Protein AF-A0A2I0T398-F1 (afdb_monomer)

Secondary structure (DSSP, 8-state):
--HHHHHHHHHHH-HHHHHHHHHHTTSS-SS--HHHHHHHHHH-TTS-HHHHHHHHTSGGGHHHHHHHHTTT----TTTS-THHHHHHHHHHHHHHHTSGGG----PPTTTTHHHHHHHHHHHHHHHHHHHHHH---HHHHHHHHHHHTSHHHHHHHHHHHHHTS--

Nearest PDB structures (foldseek):
  1ku1-assembly2_B  TM=8.454E-01  e=2.625E-02  Saccharomyces cerevisiae

Sequence (167 aa):
MNLLITGTEQFNQKPKKGIQFLQEKNLLATPIDNNEVARWLRENPRLDKKMIGEFVSDRKNIDLLESFVGNDEIVMPEEQTGLVKENYIWNVLLHRGATDEGIFLHVPPGSYDHDLFTMTWGPTIAALSYVFDKSLEETIIQKAISGFRWPVFKKLAICEKLYWNDL

Radius of gyration: 32.03 Å; Cα contacts (8 Å, |Δi|>4): 95; chains: 1; bounding box: 58×27×88 Å

pLDDT: mean 81.46, std 13.82, range [38.91, 94.38]

Foldseek 3Di:
DPQLVVLQVCCQVPVVVSVVSCVVVVVADVVGDLLSVLVCLVVDPSHDPVSVCVVCPPPVNVVSVCSNVVVVDPQDQCNDDDPSVVVVVVVVVVVCLPDPNVDDDDDPPPPCVVVVCVVPVVVVVVVLVCQCVPDPDPVSVVVSVVVCVDVSNVVVVVVVVVVVVVD

Organism: NCBI:txid1758121

InterPro domains:
  IPR000904 Sec7 domain [PF01369] (3-70)
  IPR000904 Sec7 domain [PS50190] (3-69)
  IPR035999 Sec7 domain superfamily [SSF48425] (3-70)

Mean predicted aligned error: 16.49 Å

Solvent-accessible surface area (backbone atoms only — not comparable to full-atom values): 9756 Å² total; per-residue (Å²): 131,63,66,67,58,57,26,39,56,36,25,60,76,38,52,73,58,10,54,49,50,27,34,77,68,68,75,41,59,84,75,81,46,41,59,60,52,30,47,52,66,68,72,41,86,84,53,45,68,67,52,51,51,59,54,41,68,35,85,91,27,50,70,33,34,50,46,52,42,70,78,72,57,84,71,50,55,86,75,46,72,65,70,59,24,52,54,45,53,51,51,53,49,53,56,48,46,72,39,83,86,40,66,73,83,90,67,68,91,69,79,53,51,64,60,56,42,68,71,44,51,61,63,50,49,53,51,43,50,50,50,44,76,69,51,86,49,66,72,58,37,52,50,35,55,52,58,62,65,35,72,74,46,61,50,48,65,52,48,58,62,58,66,64,72,80,114

Structure (mmCIF, N/CA/C/O backbone):
data_AF-A0A2I0T398-F1
#
_entry.id   AF-A0A2I0T398-F1
#
loop_
_atom_site.group_PDB
_atom_site.id
_atom_site.type_symbol
_atom_site.label_atom_id
_atom_site.label_alt_id
_atom_site.label_comp_i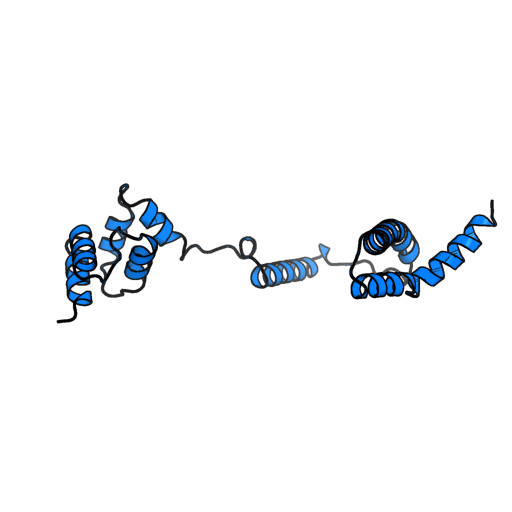d
_atom_site.label_asym_id
_atom_site.label_entity_id
_atom_site.label_seq_id
_atom_site.pdbx_PDB_ins_code
_atom_site.Cartn_x
_atom_site.Cartn_y
_atom_site.Cartn_z
_atom_site.occupancy
_atom_site.B_iso_or_equiv
_atom_site.auth_seq_id
_atom_site.auth_comp_id
_atom_site.auth_asym_id
_atom_site.auth_atom_id
_atom_site.pdbx_PDB_model_num
ATOM 1 N N . MET A 1 1 ? -5.279 -12.389 37.838 1.00 54.31 1 MET A N 1
ATOM 2 C CA . MET A 1 1 ? -6.313 -11.786 36.968 1.00 54.31 1 MET A CA 1
ATOM 3 C C . MET A 1 1 ? -5.586 -11.125 35.809 1.00 54.31 1 MET A C 1
ATOM 5 O O . MET A 1 1 ? -4.650 -10.382 36.068 1.00 54.31 1 MET A O 1
ATOM 9 N N . ASN A 1 2 ? -5.895 -11.477 34.562 1.00 81.19 2 ASN A N 1
ATOM 10 C CA . ASN A 1 2 ? -5.162 -10.939 33.416 1.00 81.19 2 ASN A CA 1
ATOM 11 C C . ASN A 1 2 ? -5.657 -9.508 33.142 1.00 81.19 2 ASN A C 1
ATOM 13 O O . ASN A 1 2 ? -6.816 -9.324 32.772 1.00 81.19 2 ASN A O 1
ATOM 17 N N . LEU A 1 3 ? -4.800 -8.509 33.377 1.00 85.94 3 LEU A N 1
ATOM 18 C CA . LEU A 1 3 ? -5.146 -7.082 33.312 1.00 85.94 3 LEU A CA 1
ATOM 19 C C . LEU A 1 3 ? -5.718 -6.677 31.944 1.00 85.94 3 LEU A C 1
ATOM 21 O O . LEU A 1 3 ? -6.621 -5.847 31.884 1.00 85.94 3 LEU A O 1
ATOM 25 N N . LEU A 1 4 ? -5.263 -7.323 30.865 1.00 84.12 4 LEU A N 1
ATOM 26 C CA . LEU A 1 4 ? -5.784 -7.112 29.513 1.00 84.12 4 LEU A CA 1
ATOM 27 C C . LEU A 1 4 ? -7.243 -7.555 29.368 1.00 84.12 4 LEU A C 1
ATOM 29 O O . LEU A 1 4 ? -8.017 -6.888 28.688 1.00 84.12 4 LEU A O 1
ATOM 33 N N . ILE A 1 5 ? -7.646 -8.644 30.031 1.00 87.94 5 ILE A N 1
ATOM 34 C CA . ILE A 1 5 ? -9.037 -9.121 30.000 1.00 87.94 5 ILE A CA 1
ATOM 35 C C . ILE A 1 5 ? -9.938 -8.096 30.687 1.00 87.94 5 ILE A C 1
ATOM 37 O O . ILE A 1 5 ? -10.935 -7.675 30.113 1.00 87.94 5 ILE A O 1
ATOM 41 N N . THR A 1 6 ? -9.539 -7.625 31.868 1.00 90.06 6 THR A N 1
ATOM 42 C CA . THR A 1 6 ? -10.294 -6.614 32.615 1.00 90.06 6 THR A CA 1
ATOM 43 C C . THR A 1 6 ? -10.376 -5.282 31.862 1.00 90.06 6 THR A C 1
ATOM 45 O O . THR A 1 6 ? -11.432 -4.655 31.850 1.00 90.06 6 THR A O 1
ATOM 48 N N . GLY A 1 7 ? -9.302 -4.856 31.188 1.00 89.25 7 GLY A N 1
ATOM 49 C CA . GLY A 1 7 ? -9.330 -3.669 30.324 1.00 89.25 7 GLY A CA 1
ATOM 50 C C . GLY A 1 7 ? -10.252 -3.836 29.111 1.00 89.25 7 GLY A C 1
ATOM 51 O O . GLY A 1 7 ? -10.999 -2.921 28.774 1.00 89.25 7 GLY A O 1
ATOM 52 N N . THR A 1 8 ? -10.272 -5.029 28.512 1.00 92.06 8 THR A N 1
ATOM 53 C CA . THR A 1 8 ? -11.173 -5.383 27.400 1.00 92.06 8 THR A CA 1
ATOM 54 C C . THR A 1 8 ? -12.639 -5.354 27.832 1.00 92.06 8 THR A C 1
ATOM 56 O O . THR A 1 8 ? -13.475 -4.754 27.163 1.00 92.06 8 THR A O 1
ATOM 59 N N . GLU A 1 9 ? -12.961 -5.945 28.983 1.00 93.00 9 GLU A N 1
ATOM 60 C CA . GLU A 1 9 ? -14.312 -5.916 29.556 1.00 93.00 9 GLU A CA 1
ATOM 61 C C . GLU A 1 9 ? -14.772 -4.481 29.844 1.00 93.00 9 GLU A C 1
ATOM 63 O O . GLU A 1 9 ? -15.911 -4.118 29.543 1.00 93.00 9 GLU A O 1
ATOM 68 N N . GLN A 1 10 ? -13.878 -3.638 30.373 1.00 92.75 10 GLN A N 1
ATOM 69 C CA . GLN A 1 10 ? -14.168 -2.222 30.591 1.00 92.75 10 GLN A CA 1
ATOM 70 C C . GLN A 1 10 ? -14.378 -1.462 29.282 1.00 92.75 10 GLN A C 1
ATOM 72 O O . GLN A 1 10 ? -15.267 -0.613 29.227 1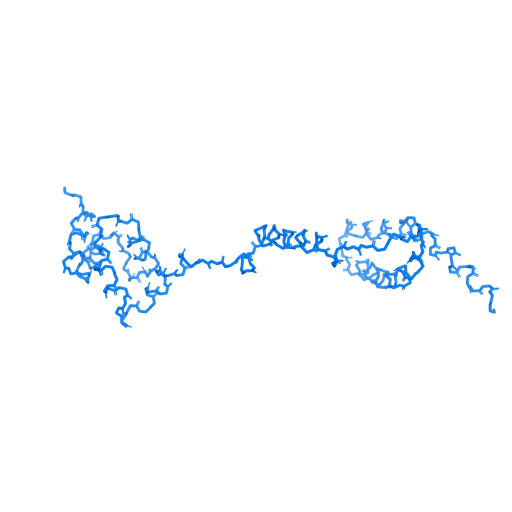.00 92.75 10 GLN A O 1
ATOM 77 N N . PHE A 1 11 ? -13.619 -1.774 28.230 1.00 94.38 11 PHE A N 1
ATOM 78 C CA . PHE A 1 11 ? -13.819 -1.180 26.910 1.00 94.38 11 PHE A CA 1
ATOM 79 C C . PHE A 1 11 ? -15.192 -1.544 26.332 1.00 94.38 11 PHE A C 1
ATOM 81 O O . PHE A 1 11 ? -15.924 -0.650 25.912 1.00 94.38 11 PHE A O 1
ATOM 88 N N . ASN A 1 12 ? -15.577 -2.823 26.395 1.00 93.44 12 ASN A N 1
ATOM 89 C CA . ASN A 1 12 ? -16.869 -3.306 25.893 1.00 93.44 12 ASN A CA 1
ATOM 90 C C . ASN A 1 12 ? -18.065 -2.648 26.602 1.00 93.44 12 ASN A C 1
ATOM 92 O O . ASN A 1 12 ? -19.132 -2.513 26.015 1.00 93.44 12 ASN A O 1
ATOM 96 N N . GLN A 1 13 ? -17.903 -2.208 27.853 1.00 93.06 13 GLN A N 1
ATOM 97 C CA . GLN A 1 13 ? -18.936 -1.442 28.557 1.00 93.06 13 GLN A CA 1
ATOM 98 C C . GLN A 1 13 ? -18.847 0.062 28.268 1.00 93.06 13 GLN A C 1
ATOM 100 O O . GLN A 1 13 ? -19.858 0.720 28.024 1.00 93.06 13 GLN A O 1
ATOM 105 N N . LYS A 1 14 ? -17.642 0.635 28.376 1.00 93.19 14 LYS A N 1
ATOM 106 C CA . LYS A 1 14 ? -17.357 2.066 28.217 1.00 93.19 14 LYS A CA 1
ATOM 107 C C . LYS A 1 14 ? -15.961 2.250 27.601 1.00 93.19 14 LYS A C 1
ATOM 109 O O . LYS A 1 14 ? -14.986 2.314 28.355 1.00 93.19 14 LYS A O 1
ATOM 114 N N . PRO A 1 15 ? -15.854 2.469 26.276 1.00 91.62 15 PRO A N 1
ATOM 115 C CA . PRO A 1 15 ? -14.578 2.527 25.558 1.00 91.62 15 PRO A CA 1
ATOM 116 C C . PRO A 1 15 ? -13.550 3.467 26.191 1.00 91.62 15 PRO A C 1
ATOM 118 O O . PRO A 1 15 ? -12.426 3.069 26.480 1.00 91.62 15 PRO A O 1
ATOM 121 N N . LYS A 1 16 ? -13.972 4.690 26.539 1.00 90.56 16 LYS A N 1
ATOM 122 C CA . LYS A 1 16 ? -13.108 5.702 27.174 1.00 90.56 16 LYS A CA 1
ATOM 123 C C . LYS A 1 16 ? -12.517 5.237 28.507 1.00 90.56 16 LYS A C 1
ATOM 125 O O . LYS A 1 16 ? -11.356 5.512 28.781 1.00 90.56 16 LYS A O 1
ATOM 130 N N . LYS A 1 17 ? -13.301 4.519 29.321 1.00 91.75 17 LYS A N 1
ATOM 131 C CA . LYS A 1 17 ? -12.823 3.973 30.600 1.00 91.75 17 LYS A CA 1
ATOM 132 C C . LYS A 1 17 ? -11.880 2.795 30.388 1.00 91.75 17 LYS A C 1
ATOM 134 O O . LYS A 1 17 ? -10.887 2.701 31.094 1.00 91.75 17 LYS A O 1
ATOM 139 N N . GLY A 1 18 ? -12.170 1.938 29.407 1.00 91.56 18 GLY A N 1
ATOM 140 C CA . GLY A 1 18 ? -11.287 0.834 29.032 1.00 91.56 18 GLY A CA 1
ATOM 141 C C . GLY A 1 18 ? -9.902 1.318 28.608 1.00 91.56 18 GLY A C 1
ATOM 142 O O . GLY A 1 18 ? -8.907 0.848 29.149 1.00 91.56 18 GLY A O 1
ATOM 143 N N . ILE A 1 19 ? -9.835 2.313 27.715 1.00 91.25 19 ILE A N 1
ATOM 144 C CA . ILE A 1 19 ? -8.560 2.908 27.280 1.00 91.25 19 ILE A CA 1
ATOM 145 C C . ILE A 1 19 ? -7.825 3.563 28.453 1.00 91.25 19 ILE A C 1
ATOM 147 O O . ILE A 1 19 ? -6.644 3.293 28.650 1.00 91.25 19 ILE A O 1
ATOM 151 N N . GLN A 1 20 ? -8.523 4.349 29.279 1.00 91.00 20 GLN A N 1
ATOM 152 C CA . GLN A 1 20 ? -7.922 4.972 30.461 1.00 91.00 20 GLN A CA 1
ATOM 153 C C . GLN A 1 20 ? -7.349 3.929 31.433 1.00 91.00 20 GLN A C 1
ATOM 155 O O . GLN A 1 20 ? -6.228 4.077 31.907 1.00 91.00 20 GLN A O 1
ATOM 160 N N . PHE A 1 21 ? -8.081 2.842 31.691 1.00 92.44 21 PHE A N 1
ATOM 161 C CA . PHE A 1 21 ? -7.606 1.752 32.541 1.00 92.44 21 PHE A CA 1
ATOM 162 C C . PHE A 1 21 ? -6.348 1.088 31.970 1.00 92.44 21 PHE A C 1
ATOM 164 O O . PHE A 1 21 ? -5.418 0.777 32.712 1.00 92.44 21 PHE A O 1
ATOM 171 N N . LEU A 1 22 ? -6.299 0.869 30.655 1.00 90.19 22 LEU A N 1
ATOM 172 C CA . LEU A 1 22 ? -5.128 0.292 29.995 1.00 90.19 22 LEU A CA 1
ATOM 173 C C . LEU A 1 22 ? -3.914 1.232 30.075 1.00 90.19 22 LEU A C 1
ATOM 175 O O . LEU A 1 22 ? -2.814 0.764 30.362 1.00 90.19 22 LEU A O 1
ATOM 179 N N . GLN A 1 23 ? -4.118 2.541 29.925 1.00 90.31 23 GLN A N 1
ATOM 180 C CA . GLN A 1 23 ? -3.080 3.556 30.130 1.00 90.31 23 GLN A CA 1
ATOM 181 C C . GLN A 1 23 ? -2.567 3.578 31.579 1.00 90.31 23 GLN A C 1
ATOM 183 O O . GLN A 1 23 ? -1.364 3.526 31.809 1.00 90.31 23 GLN A O 1
ATOM 188 N N . GLU A 1 24 ? -3.460 3.554 32.574 1.00 90.62 24 GLU A N 1
ATOM 189 C CA . GLU A 1 24 ? -3.095 3.505 34.002 1.00 90.62 24 GLU A CA 1
ATOM 190 C C . GLU A 1 24 ? -2.296 2.248 34.375 1.00 90.62 24 GLU A C 1
ATOM 192 O O . GLU A 1 24 ? -1.505 2.252 35.321 1.00 90.62 24 GLU A O 1
ATOM 197 N N . LYS A 1 25 ? -2.507 1.147 33.647 1.00 90.00 25 LYS A N 1
ATOM 198 C CA . LYS A 1 25 ? -1.757 -0.103 33.814 1.00 90.00 25 LYS A CA 1
ATOM 199 C C . LYS A 1 25 ? -0.489 -0.173 32.961 1.00 90.00 25 LYS A C 1
ATOM 201 O O . LYS A 1 25 ? 0.156 -1.218 32.979 1.00 90.00 25 LYS A O 1
ATOM 206 N N . ASN A 1 26 ? -0.112 0.915 32.280 1.00 85.69 26 ASN A N 1
ATOM 207 C CA . ASN A 1 26 ? 1.016 0.991 31.344 1.00 85.69 26 ASN A CA 1
ATOM 208 C C . ASN A 1 26 ? 0.940 -0.066 30.224 1.00 85.69 26 ASN A C 1
ATOM 210 O O . ASN A 1 26 ? 1.960 -0.590 29.786 1.00 85.69 26 ASN A O 1
ATOM 214 N N . LEU A 1 27 ? -0.279 -0.421 29.802 1.00 86.94 27 LEU A N 1
ATOM 215 C CA . LEU A 1 27 ? -0.540 -1.329 28.679 1.00 86.94 27 LEU A CA 1
ATOM 216 C C . LEU A 1 27 ? -0.754 -0.580 27.356 1.00 86.94 27 LEU A C 1
ATOM 218 O O . LEU A 1 27 ? -0.735 -1.212 26.307 1.00 86.94 27 LEU A O 1
ATOM 222 N N . LEU A 1 28 ? -0.994 0.731 27.422 1.00 88.81 28 LEU A N 1
ATOM 223 C CA . LEU A 1 28 ? -1.047 1.662 26.295 1.00 88.81 28 LEU A CA 1
ATOM 224 C C . LEU A 1 28 ? -0.255 2.919 26.666 1.00 88.81 28 LEU A C 1
ATOM 226 O O . LEU A 1 28 ? -0.215 3.289 27.845 1.00 88.81 28 LEU A O 1
ATOM 230 N N . ALA A 1 29 ? 0.335 3.591 25.680 1.00 84.19 29 ALA A N 1
ATOM 231 C CA . ALA A 1 29 ? 1.139 4.788 25.886 1.00 84.19 29 ALA A CA 1
ATOM 232 C C . ALA A 1 29 ? 0.358 5.952 26.526 1.00 84.19 29 ALA A C 1
ATOM 234 O O . ALA A 1 29 ? -0.836 6.173 26.280 1.00 84.19 29 ALA A O 1
ATOM 235 N N . THR A 1 30 ? 1.073 6.735 27.339 1.00 81.88 30 THR A N 1
ATOM 236 C CA . THR A 1 30 ? 0.635 8.027 27.887 1.00 81.88 30 THR A CA 1
ATOM 237 C C . THR A 1 30 ? 1.675 9.099 27.538 1.00 81.88 30 THR A C 1
ATOM 239 O O . THR A 1 30 ? 2.777 9.044 28.092 1.00 81.88 30 THR A O 1
ATOM 242 N N . PRO A 1 31 ? 1.369 10.087 26.673 1.00 80.94 31 PRO A N 1
ATOM 243 C CA . PRO A 1 31 ? 0.081 10.367 26.024 1.00 80.94 31 PRO A CA 1
ATOM 244 C C . PRO A 1 31 ? -0.332 9.304 24.990 1.00 80.94 31 PRO A C 1
ATOM 246 O O . PRO A 1 31 ? 0.482 8.491 24.573 1.00 80.94 31 PRO A O 1
ATOM 249 N N . ILE A 1 32 ? -1.619 9.300 24.629 1.00 82.81 32 ILE A N 1
ATOM 250 C CA . ILE A 1 32 ? -2.231 8.288 23.756 1.00 82.81 32 ILE A CA 1
ATOM 251 C C . ILE A 1 32 ? -1.557 8.248 22.374 1.00 82.81 32 ILE A C 1
ATOM 253 O O . ILE A 1 32 ? -1.446 9.278 21.713 1.00 82.81 32 ILE A O 1
ATOM 257 N N . ASP A 1 33 ? -1.133 7.059 21.940 1.00 88.31 33 ASP A N 1
ATOM 258 C CA . ASP A 1 33 ? -0.682 6.804 20.568 1.00 88.31 33 ASP A CA 1
ATOM 259 C C . ASP A 1 33 ? -1.806 6.115 19.781 1.00 88.31 33 ASP A C 1
ATOM 261 O O . ASP A 1 33 ? -2.193 4.977 20.064 1.00 88.31 33 ASP A O 1
ATOM 265 N N . ASN A 1 34 ? -2.333 6.809 18.772 1.00 89.75 34 ASN A N 1
ATOM 266 C CA . ASN A 1 34 ? -3.422 6.315 17.932 1.00 89.75 34 ASN A CA 1
ATOM 267 C C . ASN A 1 34 ? -3.048 5.041 17.163 1.00 89.75 34 ASN A C 1
ATOM 269 O O . ASN A 1 34 ? -3.911 4.190 16.952 1.00 89.75 34 ASN A O 1
ATOM 273 N N . ASN A 1 35 ? -1.778 4.861 16.792 1.00 87.88 35 ASN A N 1
ATOM 274 C CA . ASN A 1 35 ? -1.335 3.663 16.077 1.00 87.88 35 A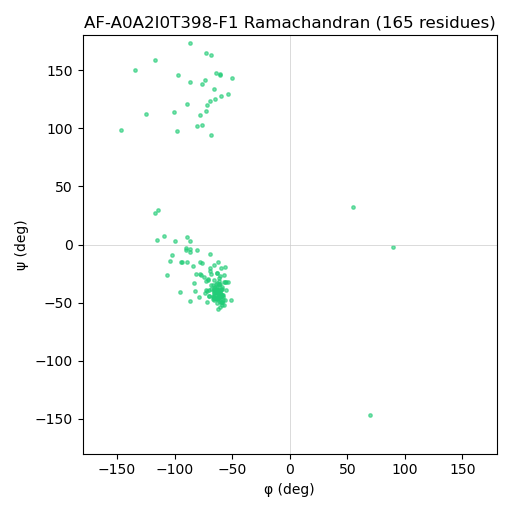SN A CA 1
ATOM 275 C C . ASN A 1 35 ? -1.326 2.435 16.991 1.00 87.88 35 ASN A C 1
ATOM 277 O O . ASN A 1 35 ? -1.719 1.343 16.579 1.00 87.88 35 ASN A O 1
ATOM 281 N N . GLU A 1 36 ? -0.903 2.611 18.242 1.00 89.12 36 GLU A N 1
ATOM 282 C CA . GLU A 1 36 ? -0.918 1.552 19.249 1.00 89.12 36 GLU A CA 1
ATOM 283 C C . GLU A 1 36 ? -2.352 1.153 19.613 1.00 89.12 36 GLU A C 1
ATOM 285 O O . GLU A 1 36 ? -2.681 -0.035 19.631 1.00 89.12 36 GLU A O 1
ATOM 290 N N . VAL A 1 37 ? -3.232 2.138 19.819 1.00 90.44 37 VAL A N 1
ATOM 291 C CA . VAL A 1 37 ? -4.654 1.891 20.090 1.00 90.44 37 VAL A CA 1
ATOM 292 C C . VAL A 1 37 ? -5.316 1.197 18.902 1.00 90.44 37 VAL A C 1
ATOM 294 O O . VAL A 1 37 ? -6.004 0.198 19.098 1.00 90.44 37 VAL A O 1
ATOM 297 N N . ALA A 1 38 ? -5.082 1.666 17.673 1.00 90.62 38 ALA A N 1
ATOM 298 C CA . ALA A 1 38 ? -5.608 1.030 16.468 1.00 90.62 38 ALA A CA 1
ATOM 299 C C . ALA A 1 38 ? -5.146 -0.430 16.345 1.00 90.62 38 ALA A C 1
ATOM 301 O O . ALA A 1 38 ? -5.959 -1.309 16.064 1.00 90.62 38 ALA A O 1
ATOM 302 N N . ARG A 1 39 ? -3.865 -0.711 16.619 1.00 88.12 39 ARG A N 1
ATOM 303 C CA . ARG A 1 39 ? -3.324 -2.077 16.637 1.00 88.12 39 ARG A CA 1
ATOM 304 C C . ARG A 1 39 ? -4.017 -2.944 17.688 1.00 88.12 39 ARG A C 1
ATOM 306 O O . ARG A 1 39 ? -4.499 -4.023 17.358 1.00 88.12 39 ARG A O 1
ATOM 313 N N . TRP A 1 40 ? -4.140 -2.454 18.921 1.00 90.31 40 TRP A N 1
ATOM 314 C CA . TRP A 1 40 ? -4.811 -3.182 19.999 1.00 90.31 40 TRP A CA 1
ATOM 315 C C . TRP A 1 40 ? -6.286 -3.481 19.685 1.00 90.31 40 TRP A C 1
ATOM 317 O O . TRP A 1 40 ? -6.753 -4.593 19.939 1.00 90.31 40 TRP A O 1
ATOM 327 N N . LEU A 1 41 ? -7.008 -2.521 19.093 1.00 91.19 41 LEU A N 1
ATOM 328 C CA . LEU A 1 41 ? -8.401 -2.701 18.670 1.00 91.19 41 LEU A CA 1
ATOM 329 C C . LEU A 1 41 ? -8.551 -3.811 17.615 1.00 91.19 41 LEU A C 1
ATOM 331 O O . LEU A 1 41 ? -9.556 -4.519 17.629 1.00 91.19 41 LEU A O 1
ATOM 335 N N . ARG A 1 42 ? -7.563 -3.981 16.724 1.00 86.38 42 ARG A N 1
ATOM 336 C CA . ARG A 1 42 ? -7.559 -5.042 15.701 1.00 86.38 42 ARG A CA 1
ATOM 337 C C . ARG A 1 42 ? -7.154 -6.406 16.255 1.00 86.38 42 ARG A C 1
ATOM 339 O O . ARG A 1 42 ? -7.780 -7.412 15.935 1.00 86.38 42 ARG A O 1
ATOM 346 N N . GLU A 1 43 ? -6.099 -6.451 17.065 1.00 87.75 43 GLU A N 1
ATOM 347 C CA . GLU A 1 43 ? -5.477 -7.706 17.508 1.00 87.75 43 GLU A CA 1
ATOM 348 C C . GLU A 1 43 ? -6.253 -8.415 18.624 1.00 87.75 43 GLU A C 1
ATOM 350 O O . GLU A 1 43 ? -6.007 -9.590 18.895 1.00 87.75 43 GLU A O 1
ATOM 355 N N . ASN A 1 44 ? -7.191 -7.732 19.285 1.00 88.62 44 ASN A N 1
ATOM 356 C CA . ASN A 1 44 ? -7.915 -8.276 20.427 1.00 88.62 44 ASN A CA 1
ATOM 357 C C . ASN A 1 44 ? -9.300 -8.842 20.029 1.00 88.62 44 ASN A C 1
ATOM 359 O O . ASN A 1 44 ? -10.287 -8.102 19.999 1.00 88.62 44 ASN A O 1
ATOM 363 N N . PRO A 1 45 ? -9.437 -10.169 19.813 1.00 88.38 45 PRO A N 1
ATOM 364 C CA . PRO A 1 45 ? -10.678 -10.785 19.329 1.00 88.38 45 PRO A CA 1
ATOM 365 C C . PRO A 1 45 ? -11.828 -10.765 20.346 1.00 88.38 45 PRO A C 1
ATOM 367 O O . PRO A 1 45 ? -12.943 -11.163 20.018 1.00 88.38 45 PRO A O 1
ATOM 370 N N . ARG A 1 46 ? -11.569 -10.358 21.596 1.00 89.75 46 ARG A N 1
ATOM 371 C CA . ARG A 1 46 ? -12.571 -10.291 22.673 1.00 89.75 46 ARG A CA 1
ATOM 372 C C . ARG A 1 46 ? -13.287 -8.942 22.747 1.00 89.75 46 ARG A C 1
ATOM 374 O O . ARG A 1 46 ? -14.193 -8.781 23.568 1.00 89.75 46 ARG A O 1
ATOM 381 N N . LEU A 1 47 ? -12.875 -7.975 21.932 1.00 92.12 47 LEU A N 1
ATOM 382 C CA . LEU A 1 47 ? -13.551 -6.692 21.837 1.00 92.12 47 LEU A CA 1
ATOM 383 C C . LEU A 1 47 ? -14.871 -6.823 21.076 1.00 92.12 47 LEU A C 1
ATOM 385 O O . LEU A 1 47 ? -14.978 -7.539 20.080 1.00 92.12 47 LEU A O 1
ATOM 389 N N . ASP A 1 48 ? -15.880 -6.098 21.544 1.00 92.75 48 ASP A N 1
ATOM 390 C CA .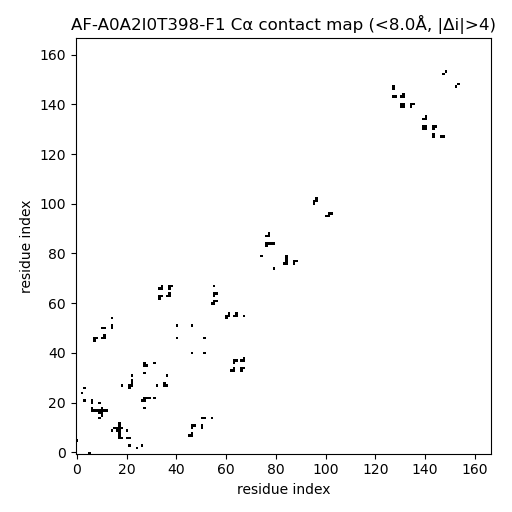 ASP A 1 48 ? -17.156 -5.991 20.853 1.00 92.75 48 ASP A CA 1
ATOM 391 C C . ASP A 1 48 ? -16.994 -5.103 19.610 1.00 92.75 48 ASP A C 1
ATOM 393 O O . ASP A 1 48 ? -16.743 -3.900 19.710 1.00 92.75 48 ASP A O 1
ATOM 397 N N . LYS A 1 49 ? -17.173 -5.695 18.423 1.00 90.56 49 LYS A N 1
ATOM 398 C CA . LYS A 1 49 ? -17.050 -5.009 17.126 1.00 90.56 49 LYS A CA 1
ATOM 399 C C . LYS A 1 49 ? -17.962 -3.788 17.006 1.00 90.56 49 LYS A C 1
ATOM 401 O O . LYS A 1 49 ? -17.583 -2.813 16.360 1.00 90.56 49 LYS A O 1
ATOM 406 N N . LYS A 1 50 ? -19.140 -3.819 17.636 1.00 92.12 50 LYS A N 1
ATOM 407 C CA . LYS A 1 50 ? -20.055 -2.676 17.663 1.00 92.12 50 LYS A CA 1
ATOM 408 C C . LYS A 1 50 ? -19.443 -1.520 18.452 1.00 92.12 50 LYS A C 1
ATOM 410 O O . LYS A 1 50 ? -19.453 -0.388 17.980 1.00 92.12 50 LYS A O 1
ATOM 415 N N . MET A 1 51 ? -18.856 -1.817 19.610 1.00 92.00 51 MET A N 1
ATOM 416 C CA . MET A 1 51 ? -18.223 -0.813 20.471 1.00 92.00 51 MET A CA 1
ATOM 417 C C . MET A 1 51 ? -16.961 -0.222 19.842 1.00 92.00 51 MET A C 1
ATOM 419 O O . MET A 1 51 ? -16.714 0.973 19.994 1.00 92.00 51 MET A O 1
ATOM 423 N N . ILE A 1 52 ? -16.192 -1.028 19.098 1.00 91.88 52 ILE A N 1
ATOM 424 C CA . ILE A 1 52 ? -15.079 -0.526 18.279 1.00 91.88 52 ILE A CA 1
ATOM 425 C C . ILE A 1 52 ? -15.610 0.488 17.262 1.00 91.88 52 ILE A C 1
ATOM 427 O O . ILE A 1 52 ? -15.124 1.614 17.220 1.00 91.88 52 ILE A O 1
ATOM 431 N N . GLY A 1 53 ? -16.636 0.116 16.488 1.00 90.69 53 GLY A N 1
ATOM 432 C CA . GLY A 1 53 ? -17.222 0.991 15.473 1.00 90.69 53 GLY A CA 1
ATOM 433 C C . GLY A 1 53 ? -17.736 2.310 16.051 1.00 90.69 53 GLY A C 1
ATOM 434 O O . GLY A 1 53 ? -17.399 3.373 15.534 1.00 90.69 53 GLY A O 1
ATOM 435 N N . GLU A 1 54 ? -18.489 2.263 17.154 1.00 92.12 54 GLU A N 1
ATOM 436 C CA . GLU A 1 54 ? -18.996 3.462 17.838 1.00 92.12 54 GLU A CA 1
ATOM 437 C C . GLU A 1 54 ? -17.870 4.357 18.375 1.00 92.12 54 GLU A C 1
ATOM 439 O O . GLU A 1 54 ? -17.965 5.581 18.297 1.00 92.12 54 GLU A O 1
ATOM 444 N N . PHE A 1 55 ? -16.795 3.767 18.908 1.00 92.88 55 PHE A N 1
ATOM 445 C CA . PHE A 1 55 ? -15.665 4.520 19.443 1.00 92.88 55 PHE A CA 1
ATOM 446 C C . PHE A 1 55 ? -14.830 5.173 18.340 1.00 92.88 55 PHE A C 1
ATOM 448 O O . PHE A 1 55 ? -14.537 6.363 18.423 1.00 92.88 55 PHE A O 1
ATOM 455 N N . VAL A 1 56 ? -14.451 4.414 17.312 1.00 91.31 56 VAL A N 1
ATOM 456 C CA . VAL A 1 56 ? -13.583 4.897 16.230 1.00 91.31 56 VAL A CA 1
ATOM 457 C C . VAL A 1 56 ? -14.324 5.902 15.334 1.00 91.31 56 VAL A C 1
ATOM 459 O O . VAL A 1 56 ? -13.712 6.838 14.837 1.00 91.31 56 VAL A O 1
ATOM 462 N N . SER A 1 57 ? -15.650 5.790 15.196 1.00 89.81 57 SER A N 1
ATOM 463 C CA . SER A 1 57 ? -16.455 6.720 14.381 1.00 89.81 57 SER A CA 1
ATOM 464 C C . SER A 1 57 ? -16.792 8.052 15.075 1.00 89.81 57 SER A C 1
ATOM 466 O O . SER A 1 57 ? -17.411 8.923 14.459 1.00 89.81 57 SER A O 1
ATOM 468 N N . ASP A 1 58 ? -16.443 8.239 16.356 1.00 92.25 58 ASP A N 1
ATOM 469 C CA . ASP A 1 58 ? -16.648 9.520 17.051 1.00 92.25 58 ASP A CA 1
ATOM 470 C C . ASP A 1 58 ? -15.755 10.600 16.413 1.00 92.25 58 ASP A C 1
ATOM 472 O O . ASP A 1 58 ? -14.557 10.404 16.225 1.00 92.25 58 ASP A O 1
ATOM 476 N N . ARG A 1 59 ? -16.311 11.790 16.143 1.00 89.00 59 ARG A N 1
ATOM 477 C CA . ARG A 1 59 ? -15.576 12.943 15.583 1.00 89.00 59 ARG A CA 1
ATOM 478 C C . ARG A 1 59 ? -14.363 13.365 16.415 1.00 89.00 59 ARG A C 1
ATOM 480 O O . ARG A 1 59 ? -13.497 14.068 15.914 1.00 89.00 59 ARG A O 1
ATOM 487 N N . LYS A 1 60 ? -14.305 12.976 17.687 1.00 88.75 60 LYS A N 1
ATOM 488 C CA . LYS A 1 60 ? -13.148 13.228 18.561 1.00 88.75 60 LYS A CA 1
ATOM 489 C C . LYS A 1 60 ? -11.960 12.305 18.281 1.00 88.75 60 LYS A C 1
ATOM 491 O O . LYS A 1 60 ? -10.866 12.600 18.739 1.00 88.75 60 LYS A O 1
ATOM 496 N N . ASN A 1 61 ? -12.193 11.217 17.555 1.00 89.75 61 ASN A N 1
ATOM 497 C CA . ASN A 1 61 ? -11.251 10.138 17.300 1.00 89.75 61 ASN A CA 1
ATOM 498 C C . ASN A 1 61 ? -10.917 10.027 15.800 1.00 89.75 61 ASN A C 1
ATOM 500 O O . ASN A 1 61 ? -10.582 8.944 15.337 1.00 89.75 61 ASN A O 1
ATOM 504 N N . ILE A 1 62 ? -11.010 11.123 15.034 1.00 88.50 62 ILE A N 1
ATOM 505 C CA . ILE A 1 62 ? -10.734 11.124 13.583 1.00 88.50 62 ILE A CA 1
ATOM 506 C C . ILE A 1 62 ? -9.314 10.629 13.292 1.00 88.50 62 ILE A C 1
ATOM 508 O O . ILE A 1 62 ? -9.138 9.754 12.452 1.00 88.50 62 ILE A O 1
ATOM 512 N N . ASP A 1 63 ? -8.328 11.103 14.049 1.00 89.44 63 ASP A N 1
ATOM 513 C CA . ASP A 1 63 ? -6.936 10.670 13.888 1.00 89.44 63 ASP A CA 1
ATOM 514 C C . ASP A 1 63 ? -6.767 9.169 14.204 1.00 89.44 63 ASP A C 1
ATOM 516 O O . ASP A 1 63 ? -5.981 8.465 13.575 1.00 89.44 63 ASP A O 1
ATOM 520 N N . LEU A 1 64 ? -7.543 8.641 15.161 1.00 90.06 64 LEU A N 1
ATOM 521 C CA . LEU A 1 64 ? -7.577 7.207 15.458 1.00 90.06 64 LEU A CA 1
ATOM 522 C C . LEU A 1 64 ? -8.258 6.416 14.338 1.00 90.06 64 LEU A C 1
ATOM 524 O O . LEU A 1 64 ? -7.809 5.317 14.028 1.00 90.06 64 LEU A O 1
ATOM 528 N N . LEU A 1 65 ? -9.328 6.947 13.743 1.00 89.69 65 LEU A N 1
ATOM 529 C CA . LEU A 1 65 ? -9.991 6.347 12.586 1.00 89.69 65 LEU A CA 1
ATOM 530 C C . LEU A 1 65 ? -9.032 6.242 11.405 1.00 89.69 65 LEU A C 1
ATOM 532 O O . LEU A 1 65 ? -8.965 5.182 10.791 1.00 89.69 65 LEU A O 1
ATOM 536 N N . GLU A 1 66 ? -8.262 7.290 11.126 1.00 86.31 66 GLU A N 1
ATOM 537 C CA . GLU A 1 66 ? -7.246 7.277 10.074 1.00 86.31 66 GLU A CA 1
ATOM 538 C C . GLU A 1 66 ? -6.203 6.177 10.331 1.00 86.31 66 GLU A C 1
ATOM 540 O O . GLU A 1 66 ? -6.000 5.310 9.480 1.00 86.31 66 GLU A O 1
ATOM 545 N N . SER A 1 67 ? -5.646 6.096 11.546 1.00 86.25 67 SER A N 1
ATOM 546 C CA . SER A 1 67 ? -4.751 4.995 11.946 1.00 86.25 67 SER A CA 1
ATOM 547 C C . SER A 1 67 ? -5.422 3.607 11.886 1.00 86.25 67 SER A C 1
ATOM 549 O O . SER A 1 67 ? -4.769 2.598 11.581 1.00 86.25 67 SER A O 1
ATOM 551 N N . PHE A 1 68 ? -6.722 3.520 12.187 1.00 87.25 68 PHE A N 1
ATOM 552 C CA . PHE A 1 68 ? -7.510 2.282 12.195 1.00 87.25 68 PHE A CA 1
ATOM 553 C C . PHE A 1 68 ? -7.930 1.812 10.794 1.00 87.25 68 PHE A C 1
ATOM 555 O O . PHE A 1 68 ? -8.089 0.612 10.588 1.00 87.25 68 PHE A O 1
ATOM 562 N N . VAL A 1 69 ? -8.046 2.695 9.809 1.00 84.19 69 VAL A N 1
ATOM 563 C CA . VAL A 1 69 ? -8.362 2.306 8.425 1.00 84.19 69 VAL A CA 1
ATOM 564 C C . VAL A 1 69 ? -7.095 2.158 7.590 1.00 84.19 69 VAL A C 1
ATOM 566 O O . VAL A 1 69 ? -6.968 1.175 6.871 1.00 84.19 69 VAL A O 1
ATOM 569 N N . GLY A 1 70 ? -6.113 3.047 7.751 1.00 74.62 70 GLY A N 1
ATOM 570 C CA . GLY A 1 70 ? -4.935 3.111 6.881 1.00 74.62 70 GLY A CA 1
ATOM 571 C C . GLY A 1 70 ? -4.037 1.866 6.866 1.00 74.62 70 GLY A C 1
ATOM 572 O O . GLY A 1 70 ? -3.222 1.732 5.963 1.00 74.62 70 GLY A O 1
ATOM 573 N N . ASN A 1 71 ? -4.168 0.930 7.820 1.00 65.56 71 ASN A N 1
ATOM 574 C CA . ASN A 1 71 ? -3.441 -0.352 7.748 1.00 65.56 71 ASN A CA 1
ATOM 575 C C . ASN A 1 71 ? -4.246 -1.498 7.102 1.00 65.56 71 ASN A C 1
ATOM 577 O O . ASN A 1 71 ? -3.647 -2.514 6.767 1.00 65.56 71 ASN A O 1
ATOM 581 N N . ASP A 1 72 ? -5.566 -1.353 6.944 1.00 64.06 72 ASP A N 1
ATOM 582 C CA . ASP A 1 72 ? -6.454 -2.344 6.306 1.00 64.06 72 ASP A CA 1
ATOM 583 C C . ASP A 1 72 ? -6.967 -1.854 4.938 1.00 64.06 72 ASP A C 1
ATOM 585 O O . ASP A 1 72 ? -7.842 -2.475 4.327 1.00 64.06 72 ASP A O 1
ATOM 589 N N . GLU A 1 73 ? -6.450 -0.724 4.451 1.00 65.44 73 GLU A N 1
ATOM 590 C CA . GLU A 1 73 ? -6.793 -0.206 3.135 1.00 65.44 73 GLU A CA 1
ATOM 591 C C . GLU A 1 73 ? -6.294 -1.177 2.057 1.00 65.44 73 GLU A C 1
ATOM 593 O O . GLU A 1 73 ? -5.121 -1.560 2.019 1.00 65.44 73 GLU A O 1
ATOM 598 N N . ILE A 1 74 ? -7.207 -1.611 1.182 1.00 62.84 74 ILE A N 1
ATOM 599 C CA . ILE A 1 74 ? -6.851 -2.382 -0.008 1.00 62.84 74 ILE A CA 1
ATOM 600 C C . ILE A 1 74 ? -6.093 -1.428 -0.927 1.00 62.84 74 ILE A C 1
ATOM 602 O O . ILE A 1 74 ? -6.698 -0.691 -1.697 1.00 62.84 74 ILE A O 1
ATOM 606 N N . VAL A 1 75 ? -4.766 -1.440 -0.825 1.00 64.56 75 VAL A N 1
ATOM 607 C CA . VAL A 1 75 ? -3.904 -0.682 -1.731 1.00 64.56 75 VAL A CA 1
ATOM 608 C C . VAL A 1 75 ? -3.939 -1.364 -3.088 1.00 64.56 75 VAL A C 1
ATOM 610 O O . VAL A 1 75 ? -3.562 -2.540 -3.204 1.00 64.56 75 VAL A O 1
ATOM 613 N N . MET A 1 76 ? -4.375 -0.634 -4.112 1.00 73.12 76 MET A N 1
ATOM 614 C CA . MET A 1 76 ? -4.425 -1.170 -5.466 1.00 73.12 76 MET A CA 1
ATOM 615 C C . MET A 1 76 ? -3.010 -1.567 -5.921 1.00 73.12 76 MET A C 1
ATOM 617 O O . MET A 1 76 ? -2.038 -0.901 -5.554 1.00 73.12 76 MET A O 1
ATOM 621 N N . PRO A 1 77 ? -2.836 -2.633 -6.722 1.00 68.81 77 PRO A N 1
ATOM 622 C CA . PRO A 1 77 ? -1.507 -3.067 -7.158 1.00 68.81 77 PRO A CA 1
ATOM 623 C C . PRO A 1 77 ? -0.672 -1.958 -7.827 1.00 68.81 77 PRO A C 1
ATOM 625 O O . PRO A 1 77 ? 0.549 -1.924 -7.674 1.00 68.81 77 PRO A O 1
ATOM 628 N N . GLU A 1 78 ? -1.313 -1.022 -8.534 1.00 72.69 78 GLU A N 1
ATOM 629 C CA . GLU A 1 78 ? -0.684 0.162 -9.136 1.00 72.69 78 GLU A CA 1
ATOM 630 C C . GLU A 1 78 ? -0.169 1.214 -8.132 1.00 72.69 78 GLU A C 1
ATOM 632 O O . GLU A 1 78 ? 0.767 1.961 -8.455 1.00 72.69 78 GLU A O 1
ATOM 637 N N . GLU A 1 79 ? -0.755 1.260 -6.933 1.00 73.94 79 GLU A N 1
ATOM 638 C CA . GLU A 1 79 ? -0.430 2.176 -5.829 1.00 73.94 79 GLU A CA 1
ATOM 639 C C . GLU A 1 79 ? 0.665 1.612 -4.910 1.00 73.94 79 GLU A C 1
ATOM 641 O O . GLU A 1 79 ? 1.291 2.349 -4.148 1.00 73.94 79 GLU A O 1
ATOM 646 N N . GLN A 1 80 ? 0.950 0.312 -5.009 1.00 74.31 80 GLN A N 1
ATOM 647 C CA . GLN A 1 80 ? 2.061 -0.321 -4.303 1.00 74.31 80 GLN A CA 1
ATOM 648 C C . GLN A 1 80 ? 3.415 0.079 -4.914 1.00 74.31 80 GLN A C 1
ATOM 650 O O . GLN A 1 80 ? 3.501 0.606 -6.021 1.00 74.31 80 GLN A O 1
ATOM 655 N N . THR A 1 81 ? 4.513 -0.170 -4.199 1.00 78.81 81 THR A N 1
ATOM 656 C CA . THR A 1 81 ? 5.880 0.100 -4.684 1.00 78.81 81 THR A CA 1
ATOM 657 C C . THR A 1 81 ? 6.700 -1.188 -4.800 1.00 78.81 81 THR A C 1
ATOM 659 O O . THR A 1 81 ? 6.373 -2.212 -4.199 1.00 78.81 81 THR A O 1
ATOM 662 N N . GLY A 1 82 ? 7.765 -1.158 -5.607 1.00 82.62 82 GLY A N 1
ATOM 663 C CA . GLY A 1 82 ? 8.684 -2.286 -5.784 1.00 82.62 82 GLY A CA 1
ATOM 664 C C . GLY A 1 82 ? 8.085 -3.485 -6.530 1.00 82.62 82 GLY A C 1
ATOM 665 O O . GLY A 1 82 ? 7.250 -3.331 -7.422 1.00 82.62 82 GLY A O 1
ATOM 666 N N . LEU A 1 83 ? 8.522 -4.691 -6.148 1.00 84.00 83 LEU A N 1
ATOM 667 C CA . LEU A 1 83 ? 8.266 -5.946 -6.871 1.00 84.00 83 LEU A CA 1
ATOM 668 C C . LEU A 1 83 ? 6.783 -6.242 -7.129 1.00 84.00 83 LEU A C 1
ATOM 670 O O . LEU A 1 83 ? 6.452 -6.858 -8.140 1.00 84.00 83 LEU A O 1
ATOM 674 N N . VAL A 1 84 ? 5.877 -5.833 -6.235 1.00 81.81 84 VAL A N 1
ATOM 675 C CA . VAL A 1 84 ? 4.446 -6.118 -6.422 1.00 81.81 84 VAL A CA 1
ATOM 676 C C . VAL A 1 84 ? 3.871 -5.293 -7.570 1.00 81.81 84 VAL A C 1
ATOM 678 O O . VAL A 1 84 ? 3.204 -5.845 -8.447 1.00 81.81 84 VAL A O 1
ATOM 681 N N . LYS A 1 85 ? 4.215 -4.001 -7.624 1.00 84.00 85 LYS A N 1
ATOM 682 C CA . LYS A 1 85 ? 3.857 -3.124 -8.742 1.00 84.00 85 LYS A CA 1
ATOM 683 C C . LYS A 1 85 ? 4.455 -3.631 -10.050 1.00 84.00 85 LYS A C 1
ATOM 685 O O . LYS A 1 85 ? 3.762 -3.680 -11.062 1.00 84.00 85 LYS A O 1
ATOM 690 N N . GLU A 1 86 ? 5.726 -4.028 -10.030 1.00 84.62 86 GLU A N 1
ATOM 691 C CA . GLU A 1 86 ? 6.411 -4.562 -11.212 1.00 84.62 86 GLU A CA 1
ATOM 692 C C . GLU A 1 86 ? 5.712 -5.819 -11.744 1.00 84.62 86 GLU A C 1
ATOM 694 O O . GLU A 1 86 ? 5.369 -5.874 -12.923 1.00 84.62 86 GLU A O 1
ATOM 699 N N . ASN A 1 87 ? 5.414 -6.794 -10.878 1.00 86.69 87 ASN A N 1
ATOM 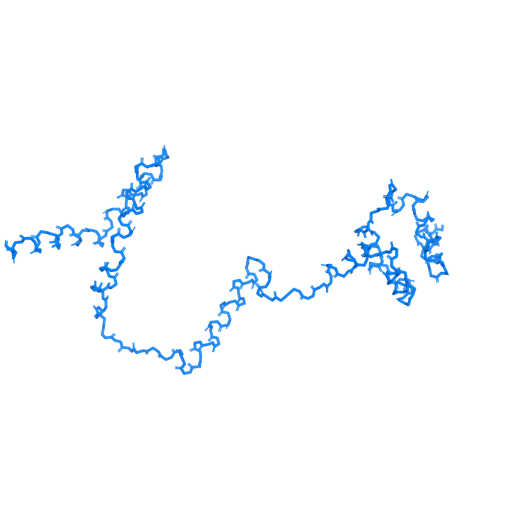700 C CA . ASN A 1 87 ? 4.693 -8.012 -11.259 1.00 86.69 87 ASN A CA 1
ATOM 701 C C . ASN A 1 87 ? 3.289 -7.721 -11.800 1.00 86.69 87 ASN A C 1
ATOM 703 O O . ASN A 1 87 ? 2.846 -8.362 -12.755 1.00 86.69 87 ASN A O 1
ATOM 707 N N . TYR A 1 88 ? 2.581 -6.756 -11.212 1.00 88.50 88 TYR A N 1
ATOM 708 C CA . TYR A 1 88 ? 1.279 -6.331 -11.715 1.00 88.50 88 TYR A CA 1
ATOM 709 C C . TYR A 1 88 ? 1.380 -5.737 -13.124 1.00 88.50 88 TYR A C 1
ATOM 711 O O . TYR A 1 88 ? 0.679 -6.192 -14.028 1.00 88.50 88 TYR A O 1
ATOM 719 N N . ILE A 1 89 ? 2.298 -4.789 -13.342 1.00 87.44 89 ILE A N 1
ATOM 720 C CA . ILE A 1 89 ? 2.516 -4.166 -14.656 1.00 87.44 89 ILE A CA 1
ATOM 721 C C . ILE A 1 89 ? 2.893 -5.225 -15.699 1.00 87.44 89 ILE A C 1
ATOM 723 O O . ILE A 1 89 ? 2.345 -5.209 -16.801 1.00 87.44 89 ILE A O 1
ATOM 727 N N . TRP A 1 90 ? 3.768 -6.176 -15.356 1.00 89.06 90 TRP A N 1
ATOM 728 C CA . TRP A 1 90 ? 4.127 -7.276 -16.252 1.00 89.06 90 TRP A CA 1
ATOM 729 C C . TRP A 1 90 ? 2.928 -8.141 -16.631 1.00 89.06 90 TRP A C 1
ATOM 731 O O . TRP A 1 90 ? 2.740 -8.436 -17.809 1.00 89.06 90 TRP A O 1
ATOM 741 N N . ASN A 1 91 ? 2.079 -8.504 -15.670 1.00 90.31 91 ASN A N 1
ATOM 742 C CA . ASN A 1 91 ? 0.866 -9.267 -15.959 1.00 90.31 91 ASN A CA 1
ATOM 743 C C . ASN A 1 91 ? -0.097 -8.497 -16.870 1.00 90.31 91 ASN A C 1
ATOM 745 O O . ASN A 1 91 ? -0.632 -9.082 -17.813 1.00 90.31 91 ASN A O 1
ATOM 749 N N . VAL A 1 92 ? -0.280 -7.193 -16.638 1.00 90.00 92 VAL A N 1
ATOM 750 C CA . VAL A 1 92 ? -1.098 -6.328 -17.504 1.00 90.00 92 VAL A CA 1
ATOM 751 C C . VAL A 1 92 ? -0.527 -6.284 -18.921 1.00 90.00 92 VAL A C 1
ATOM 753 O O . VAL A 1 92 ? -1.277 -6.423 -19.886 1.00 90.00 92 VAL A O 1
ATOM 756 N N . LEU A 1 93 ? 0.793 -6.136 -19.062 1.00 88.06 93 LEU A N 1
ATOM 757 C CA . LEU A 1 93 ? 1.467 -6.152 -20.361 1.00 88.06 93 LEU A CA 1
ATOM 758 C C . LEU A 1 93 ? 1.287 -7.489 -21.083 1.00 88.06 93 LEU A C 1
ATOM 760 O O . LEU A 1 93 ? 0.977 -7.481 -22.268 1.00 88.06 93 LEU A O 1
ATOM 764 N N . LEU A 1 94 ? 1.422 -8.621 -20.388 1.00 89.50 94 LEU A N 1
ATOM 765 C CA . LEU A 1 94 ? 1.206 -9.948 -20.976 1.00 89.50 94 LEU A CA 1
ATOM 766 C C . LEU A 1 94 ? -0.239 -10.135 -21.450 1.00 89.50 94 LEU A C 1
ATOM 768 O O . LEU A 1 94 ? -0.460 -10.665 -22.534 1.00 89.50 94 LEU A O 1
ATOM 772 N N . HIS A 1 95 ? -1.220 -9.663 -20.673 1.00 88.94 95 HIS A N 1
ATOM 773 C CA . HIS A 1 95 ? -2.631 -9.732 -21.064 1.00 88.94 95 HIS A CA 1
ATOM 774 C C . HIS A 1 95 ? -2.922 -8.858 -22.284 1.00 88.94 95 HIS A C 1
ATOM 776 O O . HIS A 1 95 ? -3.619 -9.296 -23.192 1.00 88.94 95 HIS A O 1
ATOM 782 N N . ARG A 1 96 ? -2.356 -7.646 -22.338 1.00 87.75 96 ARG A N 1
ATOM 783 C CA . ARG A 1 96 ? -2.453 -6.773 -23.518 1.00 87.75 96 ARG A CA 1
ATOM 784 C C . ARG A 1 96 ? -1.737 -7.367 -24.727 1.00 87.75 96 ARG A C 1
ATOM 786 O O . ARG A 1 96 ? -2.262 -7.313 -25.824 1.00 87.75 96 ARG A O 1
ATOM 793 N N . GLY A 1 97 ? -0.580 -7.991 -24.530 1.00 88.44 97 GLY A N 1
ATOM 794 C CA . GLY A 1 97 ? 0.151 -8.681 -25.592 1.00 88.44 97 GLY A CA 1
ATOM 795 C C . GLY 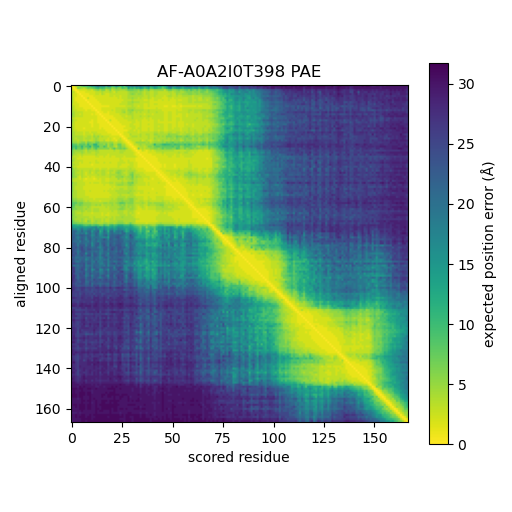A 1 97 ? -0.579 -9.906 -26.155 1.00 88.44 97 GLY A C 1
ATOM 796 O O . GLY A 1 97 ? -0.246 -10.354 -27.245 1.00 88.44 97 GLY A O 1
ATOM 797 N N . ALA A 1 98 ? -1.569 -10.443 -25.436 1.00 88.75 98 ALA A N 1
ATOM 798 C CA . ALA A 1 98 ? -2.428 -11.526 -25.909 1.00 88.75 98 ALA A CA 1
ATOM 799 C C . ALA A 1 98 ? -3.654 -11.036 -26.705 1.00 88.75 98 ALA A C 1
ATOM 801 O O . ALA A 1 98 ? -4.395 -11.866 -27.231 1.00 88.75 98 ALA A O 1
ATOM 802 N N . THR A 1 99 ? -3.898 -9.722 -26.779 1.00 88.94 99 THR A N 1
ATOM 803 C CA . THR A 1 99 ? -4.939 -9.148 -27.643 1.00 88.94 99 THR A CA 1
ATOM 804 C C . THR A 1 99 ? -4.394 -8.896 -29.050 1.00 88.94 99 THR A C 1
ATOM 806 O O . THR A 1 99 ? -3.192 -9.007 -29.298 1.00 88.94 99 THR A O 1
ATOM 809 N N . ASP A 1 100 ? -5.270 -8.501 -29.978 1.00 84.75 100 ASP A N 1
ATOM 810 C CA . ASP A 1 100 ? -4.876 -8.139 -31.346 1.00 84.75 100 ASP A CA 1
ATOM 811 C C . ASP A 1 100 ? -3.883 -6.955 -31.396 1.00 84.75 100 ASP A C 1
ATOM 813 O O . ASP A 1 100 ? -3.142 -6.814 -32.368 1.00 84.75 100 ASP A O 1
ATOM 817 N N . GLU A 1 101 ? -3.803 -6.135 -30.336 1.00 79.62 101 GLU A N 1
ATOM 818 C CA . GLU A 1 101 ? -2.794 -5.070 -30.192 1.00 79.62 101 GLU A CA 1
ATOM 819 C C . GLU A 1 101 ? -1.371 -5.622 -29.985 1.00 79.62 101 GLU A C 1
ATOM 821 O O . GLU A 1 101 ? -0.391 -4.916 -30.222 1.00 79.62 101 GLU A O 1
ATOM 826 N N . GLY A 1 102 ? -1.242 -6.881 -29.551 1.00 81.06 102 GLY A N 1
ATOM 827 C CA . GLY A 1 102 ? 0.029 -7.581 -29.365 1.00 81.06 102 GLY A CA 1
ATOM 828 C C . GLY A 1 102 ? 0.562 -8.278 -30.619 1.00 81.06 102 GLY A C 1
ATOM 829 O O . GLY A 1 102 ? 1.597 -8.945 -30.559 1.00 81.06 102 GLY A O 1
ATOM 830 N N . ILE A 1 103 ? -0.122 -8.150 -31.760 1.00 81.81 103 ILE A N 1
ATOM 831 C CA . ILE A 1 103 ? 0.319 -8.730 -33.031 1.00 81.81 103 ILE A CA 1
ATOM 832 C C . ILE A 1 103 ? 1.386 -7.820 -33.648 1.00 81.81 103 ILE A C 1
ATOM 834 O O . ILE A 1 103 ? 1.092 -6.790 -34.253 1.00 81.81 103 ILE A O 1
ATOM 838 N N . PHE A 1 104 ? 2.650 -8.221 -33.526 1.00 78.94 104 PHE A N 1
ATOM 839 C CA . PHE A 1 104 ? 3.768 -7.505 -34.140 1.00 78.94 104 PHE A CA 1
ATOM 840 C C . PHE A 1 104 ? 4.007 -7.969 -35.581 1.00 78.94 104 PHE A C 1
ATOM 842 O O . PHE A 1 104 ? 3.962 -9.162 -35.892 1.00 78.94 104 PHE A O 1
ATOM 849 N N . LEU A 1 105 ? 4.315 -7.021 -36.469 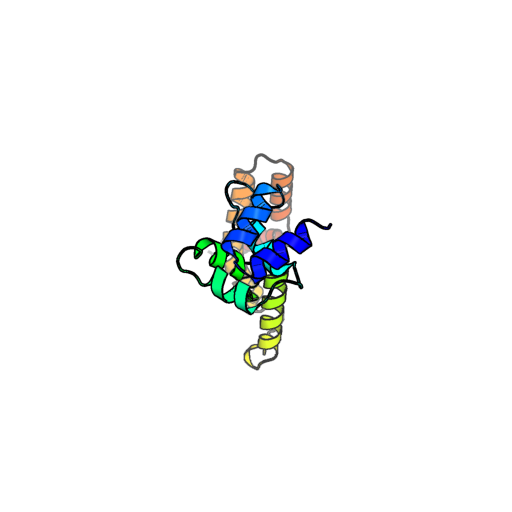1.00 79.94 105 LEU A N 1
ATOM 850 C CA . LEU A 1 105 ? 4.743 -7.328 -37.831 1.00 79.94 105 LEU A CA 1
ATOM 851 C C . LEU A 1 105 ? 6.138 -7.959 -37.798 1.00 79.94 105 LEU A C 1
ATOM 853 O O . LEU A 1 105 ? 7.089 -7.363 -37.294 1.00 79.94 105 LEU A O 1
ATOM 857 N N . HIS A 1 106 ? 6.272 -9.156 -38.370 1.00 76.38 106 HIS A N 1
ATOM 858 C CA . HIS A 1 106 ? 7.577 -9.772 -38.567 1.00 76.38 106 HIS A CA 1
ATOM 859 C C . HIS A 1 106 ? 8.282 -9.093 -39.745 1.00 76.38 106 HIS A C 1
ATOM 861 O O . HIS A 1 106 ? 7.975 -9.351 -40.910 1.00 76.38 106 HIS A O 1
ATOM 867 N N . VAL A 1 107 ? 9.231 -8.215 -39.438 1.00 81.25 107 VAL A N 1
ATOM 868 C CA . VAL A 1 107 ? 10.032 -7.495 -40.432 1.00 81.25 107 VAL A CA 1
ATOM 869 C C . VAL A 1 107 ? 11.369 -8.230 -40.629 1.00 81.25 107 VAL A C 1
ATOM 871 O O . VAL A 1 107 ? 11.861 -8.840 -39.675 1.00 81.25 107 VAL A O 1
ATOM 874 N N . PRO A 1 108 ? 11.957 -8.248 -41.843 1.00 86.19 108 PRO A N 1
ATOM 875 C CA . PRO A 1 108 ? 13.268 -8.850 -42.055 1.00 86.19 108 PRO A CA 1
ATOM 876 C C . PRO A 1 108 ? 14.317 -8.363 -41.035 1.00 86.19 108 PRO A C 1
ATOM 878 O O . PRO A 1 108 ? 14.305 -7.189 -40.652 1.00 86.19 108 PRO A O 1
ATOM 881 N N . PRO A 1 109 ? 15.243 -9.237 -40.591 1.00 77.31 109 PRO A N 1
ATOM 882 C CA . PRO A 1 109 ? 16.305 -8.836 -39.677 1.00 77.31 109 PRO A CA 1
ATOM 883 C C . PRO A 1 109 ? 17.084 -7.636 -40.226 1.00 77.31 109 PRO A C 1
ATOM 885 O O . PRO A 1 109 ? 17.527 -7.651 -41.374 1.00 77.31 109 PRO A O 1
ATOM 888 N N . GLY A 1 110 ? 17.253 -6.603 -39.401 1.00 78.62 110 GLY A N 1
ATOM 889 C CA . GLY A 1 110 ? 18.034 -5.416 -39.742 1.00 78.62 110 GLY A CA 1
ATOM 890 C C . GLY A 1 110 ? 17.273 -4.269 -40.413 1.00 78.62 110 GLY A C 1
ATOM 891 O O . GLY A 1 110 ? 17.872 -3.225 -40.657 1.00 78.62 110 GLY A O 1
ATOM 892 N N . SER A 1 111 ? 15.970 -4.404 -40.695 1.00 82.62 111 SER A N 1
ATOM 893 C CA . SER A 1 111 ? 15.211 -3.365 -41.415 1.00 82.62 111 SER A CA 1
ATOM 894 C C . SER A 1 111 ? 15.109 -2.017 -40.699 1.00 82.62 111 SER A C 1
ATOM 896 O O . SER A 1 111 ? 14.944 -1.006 -41.371 1.00 82.62 111 SER A O 1
ATOM 898 N N . TYR A 1 112 ? 15.230 -1.989 -39.370 1.00 82.06 112 TYR A N 1
ATOM 899 C CA . TYR A 1 112 ? 15.189 -0.756 -38.575 1.00 82.06 112 TYR A CA 1
ATOM 900 C C . TYR A 1 112 ? 16.510 -0.448 -37.871 1.00 82.06 112 TYR A C 1
ATOM 902 O O . TYR A 1 112 ? 16.581 0.522 -37.121 1.00 82.06 112 TYR A O 1
ATOM 910 N N . ASP A 1 113 ? 17.565 -1.236 -38.097 1.00 83.31 113 ASP A N 1
ATOM 911 C CA . ASP A 1 113 ? 18.838 -1.063 -37.390 1.00 83.31 113 ASP A CA 1
ATOM 912 C C . ASP A 1 113 ? 19.419 0.332 -37.633 1.00 83.31 113 ASP A C 1
ATOM 914 O O . ASP A 1 113 ? 19.942 0.946 -36.709 1.00 83.31 113 ASP A O 1
ATOM 918 N N . HIS A 1 114 ? 19.295 0.855 -38.859 1.00 81.50 114 HIS A N 1
ATOM 919 C CA . HIS A 1 114 ? 19.783 2.187 -39.213 1.00 81.50 114 HIS A CA 1
ATOM 920 C C . HIS A 1 114 ? 19.015 3.304 -38.496 1.00 81.50 114 HIS A C 1
ATOM 922 O O . HIS A 1 114 ? 19.635 4.198 -37.921 1.00 81.50 114 HIS A O 1
ATOM 928 N N . ASP A 1 115 ? 17.685 3.241 -38.487 1.00 85.56 115 ASP A N 1
ATOM 929 C CA . ASP A 1 115 ? 16.844 4.268 -37.867 1.00 85.56 115 ASP A CA 1
ATOM 930 C C . ASP A 1 115 ? 16.963 4.229 -36.339 1.00 85.56 115 ASP A C 1
ATOM 932 O O . ASP A 1 115 ? 17.166 5.261 -35.696 1.00 85.56 115 ASP A O 1
ATOM 936 N N . LEU A 1 116 ? 16.931 3.025 -35.753 1.00 85.12 116 LEU A N 1
ATOM 937 C CA . LEU A 1 116 ? 17.140 2.813 -34.319 1.00 85.12 116 LEU A CA 1
ATOM 938 C C . LEU A 1 116 ? 18.521 3.293 -33.888 1.00 85.12 116 LEU A C 1
ATOM 940 O O . LEU A 1 116 ? 18.653 3.961 -32.861 1.00 85.12 116 LEU A O 1
ATOM 944 N N . PHE A 1 117 ? 19.551 2.995 -34.680 1.00 84.12 117 PHE A N 1
ATOM 945 C CA . PHE A 1 117 ? 20.892 3.494 -34.435 1.00 84.12 117 PHE A CA 1
ATOM 946 C C . PHE A 1 117 ? 20.912 5.018 -34.480 1.00 84.12 117 PHE A C 1
ATOM 948 O O . PHE A 1 117 ? 21.309 5.630 -33.493 1.00 84.12 117 PHE A O 1
ATOM 955 N N . THR A 1 118 ? 20.422 5.626 -35.567 1.00 83.69 118 THR A N 1
ATOM 956 C CA . THR A 1 118 ? 20.391 7.084 -35.784 1.00 83.69 118 THR A CA 1
ATOM 957 C C . THR A 1 118 ? 19.687 7.822 -34.646 1.00 83.69 118 THR A C 1
ATOM 959 O O . THR A 1 118 ? 20.168 8.862 -34.201 1.00 83.69 118 THR A O 1
ATOM 962 N N . MET A 1 119 ? 18.603 7.254 -34.115 1.00 86.94 119 MET A N 1
ATOM 963 C CA . MET A 1 119 ? 17.857 7.820 -32.991 1.00 86.94 119 MET A CA 1
ATOM 964 C C . MET A 1 119 ? 18.588 7.703 -31.641 1.00 86.94 119 MET A C 1
ATOM 966 O O . MET A 1 119 ? 18.413 8.553 -30.769 1.00 86.94 119 MET A O 1
ATOM 970 N N . THR A 1 120 ? 19.397 6.659 -31.437 1.00 87.75 120 THR A N 1
ATOM 971 C CA . THR A 1 120 ? 19.939 6.311 -30.108 1.00 87.75 120 THR A CA 1
ATOM 972 C C . THR A 1 120 ? 21.424 6.620 -29.925 1.00 87.75 120 THR A C 1
ATOM 974 O O . THR A 1 120 ? 21.845 6.872 -28.792 1.00 87.75 120 THR A O 1
ATOM 977 N N . TRP A 1 121 ? 22.236 6.649 -30.989 1.00 83.50 121 TRP A N 1
ATOM 978 C CA . TRP A 1 121 ? 23.696 6.781 -30.869 1.00 83.50 121 TRP A CA 1
ATOM 979 C C . TRP A 1 121 ? 24.125 8.130 -30.276 1.00 83.50 121 TRP A C 1
ATOM 981 O O . TRP A 1 121 ? 24.978 8.154 -29.390 1.00 83.50 121 TRP A O 1
ATOM 991 N N . GLY A 1 122 ? 23.512 9.239 -30.705 1.00 85.56 122 GLY A N 1
ATOM 992 C CA . GLY A 1 122 ? 23.854 10.590 -30.243 1.00 85.56 122 GLY A CA 1
ATOM 993 C C . GLY A 1 122 ? 23.622 10.776 -28.737 1.00 85.56 122 GLY A C 1
ATOM 994 O O . GLY A 1 122 ? 24.572 11.088 -28.014 1.00 85.56 122 GLY A O 1
ATOM 995 N N . PRO A 1 123 ? 22.401 10.516 -28.226 1.00 92.00 123 PRO A N 1
ATOM 996 C CA . PRO A 1 123 ? 22.122 10.567 -26.790 1.00 92.00 123 PRO A CA 1
ATOM 997 C C . PRO A 1 123 ? 22.986 9.603 -25.964 1.00 92.00 123 PRO A C 1
ATOM 999 O O . PRO A 1 123 ? 23.427 9.957 -24.872 1.00 92.00 123 PRO A O 1
ATOM 1002 N N . THR A 1 124 ? 23.279 8.409 -26.494 1.00 86.94 124 THR A N 1
ATOM 1003 C CA . THR A 1 124 ? 24.130 7.416 -25.813 1.00 86.94 124 THR A CA 1
ATOM 1004 C C . THR A 1 124 ? 25.566 7.918 -25.665 1.00 86.94 124 THR A C 1
ATOM 1006 O O . THR A 1 124 ? 26.135 7.837 -24.577 1.00 86.94 124 THR A O 1
ATOM 1009 N N . ILE A 1 125 ? 26.146 8.484 -26.730 1.00 86.31 125 ILE A N 1
ATOM 1010 C CA . ILE A 1 125 ? 27.481 9.096 -26.687 1.00 86.31 125 ILE A CA 1
ATOM 1011 C C . ILE A 1 125 ? 27.504 10.275 -25.720 1.00 86.31 125 ILE A C 1
ATOM 1013 O O . ILE A 1 125 ? 28.417 10.359 -24.904 1.00 86.31 125 ILE A O 1
ATOM 1017 N N . ALA A 1 126 ? 26.506 11.160 -25.768 1.00 86.50 126 ALA A N 1
ATOM 1018 C CA . ALA A 1 126 ? 26.445 12.316 -24.879 1.00 86.50 126 ALA A CA 1
ATOM 1019 C C . ALA A 1 126 ? 26.409 11.895 -23.400 1.00 86.50 126 ALA A C 1
ATOM 1021 O O . ALA A 1 126 ? 27.143 12.447 -22.580 1.00 86.50 126 ALA A O 1
ATOM 1022 N N . ALA A 1 127 ? 25.614 10.873 -23.068 1.00 88.31 127 ALA A N 1
ATOM 1023 C CA . ALA A 1 127 ? 25.544 10.322 -21.720 1.00 88.31 127 ALA A CA 1
ATOM 1024 C C . ALA A 1 127 ? 26.872 9.675 -21.287 1.00 88.31 127 ALA A C 1
ATOM 1026 O O . ALA A 1 127 ? 27.359 9.953 -20.191 1.00 88.31 127 ALA A O 1
ATOM 1027 N N . LEU A 1 128 ? 27.492 8.857 -22.147 1.00 85.62 128 LEU A N 1
ATOM 1028 C CA . LEU A 1 128 ? 28.788 8.232 -21.859 1.00 85.62 128 LEU A CA 1
ATOM 1029 C C . LEU A 1 128 ? 29.905 9.270 -21.696 1.00 85.62 128 LEU A C 1
ATOM 1031 O O . LEU A 1 128 ? 30.712 9.148 -20.777 1.00 85.62 128 LEU A O 1
ATOM 1035 N N . SER A 1 129 ? 29.929 10.303 -22.542 1.00 86.94 129 SER A N 1
ATOM 1036 C CA . SER A 1 129 ? 30.901 11.397 -22.466 1.00 86.94 129 SER A CA 1
ATOM 1037 C C . SER A 1 129 ? 30.725 12.197 -21.180 1.00 86.94 129 SER A C 1
ATOM 1039 O O . SER A 1 129 ? 31.701 12.491 -20.502 1.00 86.94 129 SER A O 1
ATOM 1041 N N . TYR A 1 130 ? 29.480 12.476 -20.784 1.00 89.69 130 TYR A N 1
ATOM 1042 C CA . TYR A 1 130 ? 29.198 13.147 -19.518 1.00 89.69 130 TYR A CA 1
ATOM 1043 C C . TYR A 1 130 ? 29.680 12.329 -18.314 1.00 89.69 130 TYR A C 1
ATOM 1045 O O . TYR A 1 130 ? 30.337 12.868 -17.426 1.00 89.69 130 TYR A O 1
ATOM 1053 N N . VAL A 1 131 ? 29.387 11.024 -18.285 1.00 88.75 131 VAL A N 1
ATOM 1054 C CA . VAL A 1 131 ? 29.837 10.128 -17.207 1.00 88.75 131 VAL A CA 1
ATOM 1055 C C . VAL A 1 131 ? 31.361 10.038 -17.170 1.00 88.75 131 VAL A C 1
ATOM 1057 O O . VAL A 1 131 ? 31.941 10.059 -16.088 1.00 88.75 131 VAL A O 1
ATOM 1060 N N . PHE A 1 132 ? 32.015 9.982 -18.330 1.00 86.88 132 PHE A N 1
ATOM 1061 C CA . PHE A 1 132 ? 33.471 9.978 -18.423 1.00 86.88 132 PHE A CA 1
ATOM 1062 C C . PHE A 1 132 ? 34.090 11.281 -17.888 1.00 86.88 132 PHE A C 1
ATOM 1064 O O . PHE A 1 132 ? 34.998 11.220 -17.066 1.00 86.88 132 PHE A O 1
ATOM 1071 N N . ASP A 1 133 ? 33.560 12.442 -18.286 1.00 89.06 133 ASP A N 1
ATOM 1072 C CA . ASP A 1 133 ? 34.101 13.756 -17.911 1.00 89.06 133 ASP A CA 1
ATOM 1073 C C . ASP A 1 133 ? 33.810 14.155 -16.457 1.00 89.06 133 ASP A C 1
ATOM 1075 O O . ASP A 1 133 ? 34.530 14.972 -15.877 1.00 89.06 133 ASP A O 1
ATOM 1079 N N . LYS A 1 134 ? 32.711 13.661 -15.874 1.00 89.38 134 LYS A N 1
ATOM 1080 C CA . LYS A 1 134 ? 32.246 14.067 -14.534 1.00 89.38 134 LYS A CA 1
ATOM 1081 C C . LYS A 1 134 ? 32.513 13.045 -13.442 1.00 89.38 134 LYS A C 1
ATOM 1083 O O . LYS A 1 134 ? 32.400 13.393 -12.267 1.00 89.38 134 LYS A O 1
ATOM 1088 N N . SER A 1 135 ? 32.850 11.809 -13.793 1.00 89.31 135 SER A N 1
ATOM 1089 C CA . SER A 1 135 ? 33.165 10.796 -12.793 1.00 89.31 135 SER A CA 1
ATOM 1090 C C . SER A 1 135 ? 34.557 11.016 -12.204 1.00 89.31 135 SER A C 1
ATOM 1092 O O . SER A 1 135 ? 35.521 11.272 -12.918 1.00 89.31 135 SER A O 1
ATOM 1094 N N . LEU A 1 136 ? 34.662 10.854 -10.886 1.00 89.19 136 LEU A N 1
ATOM 1095 C CA . LEU A 1 136 ? 35.934 10.788 -10.158 1.00 89.19 136 LEU A CA 1
ATOM 1096 C C . LEU A 1 136 ? 36.297 9.346 -9.778 1.00 89.19 136 LEU A C 1
ATOM 1098 O O . LEU A 1 136 ? 37.396 9.086 -9.295 1.00 89.19 136 LEU A O 1
ATOM 1102 N N . GLU A 1 137 ? 35.370 8.406 -9.979 1.00 92.81 137 GLU A N 1
ATOM 1103 C CA . GLU A 1 137 ? 35.563 7.004 -9.634 1.00 92.81 137 GLU A CA 1
ATOM 1104 C C . GLU A 1 137 ? 36.177 6.245 -10.815 1.00 92.81 137 GLU A C 1
ATOM 1106 O O . GLU A 1 137 ? 35.591 6.156 -11.899 1.00 92.81 137 GLU A O 1
ATOM 1111 N N . GLU A 1 138 ? 37.351 5.656 -10.590 1.00 88.06 138 GLU A N 1
ATOM 1112 C CA . GLU A 1 138 ? 38.111 4.943 -11.620 1.00 88.06 138 GLU A CA 1
ATOM 1113 C C . GLU A 1 138 ? 37.341 3.743 -12.191 1.00 88.06 138 GLU A C 1
ATOM 1115 O O . GLU A 1 138 ? 37.385 3.483 -13.392 1.00 88.06 138 GLU A O 1
ATOM 1120 N N . THR A 1 139 ? 36.551 3.050 -11.368 1.00 89.06 139 THR A N 1
ATOM 1121 C CA . THR A 1 139 ? 35.723 1.914 -11.806 1.00 89.06 139 THR A CA 1
ATOM 1122 C C . THR A 1 139 ? 34.653 2.341 -12.822 1.00 89.06 139 THR A C 1
ATOM 1124 O O . THR A 1 139 ? 34.389 1.623 -13.790 1.00 89.06 139 THR A O 1
ATOM 1127 N N . ILE A 1 140 ? 34.061 3.524 -12.635 1.00 87.25 140 ILE A N 1
ATOM 1128 C CA . ILE A 1 140 ? 33.044 4.108 -13.513 1.00 87.25 140 ILE A CA 1
ATOM 1129 C C . ILE A 1 140 ? 33.695 4.593 -14.809 1.00 87.25 140 ILE A C 1
ATOM 1131 O O . ILE A 1 140 ? 33.170 4.324 -15.888 1.00 87.25 140 ILE A O 1
ATOM 1135 N N . ILE A 1 141 ? 34.871 5.220 -14.723 1.00 84.56 141 ILE A N 1
ATOM 1136 C CA . ILE A 1 141 ? 35.651 5.640 -15.896 1.00 84.56 141 ILE A CA 1
ATOM 1137 C C . ILE A 1 141 ? 36.014 4.421 -16.757 1.00 84.56 141 ILE A C 1
ATOM 1139 O O . ILE A 1 141 ? 35.801 4.434 -17.968 1.00 84.56 141 ILE A O 1
ATOM 1143 N N . GLN A 1 142 ? 36.475 3.323 -16.149 1.00 86.00 142 GLN A N 1
ATOM 1144 C CA . GLN A 1 142 ? 36.783 2.080 -16.870 1.00 86.00 142 GLN A CA 1
ATOM 1145 C C . GLN A 1 142 ? 35.546 1.461 -17.537 1.00 86.00 142 GLN A C 1
ATOM 1147 O O . GLN A 1 142 ? 35.640 0.940 -18.651 1.00 86.00 142 GLN A O 1
ATOM 1152 N N . LYS A 1 143 ? 34.371 1.548 -16.899 1.00 84.81 143 LYS A N 1
ATOM 1153 C CA . LYS A 1 143 ? 33.094 1.129 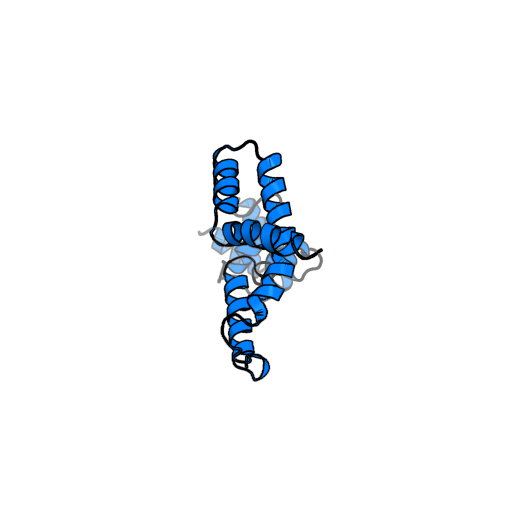-17.502 1.00 84.81 143 LYS A CA 1
ATOM 1154 C C . LYS A 1 143 ? 32.667 2.035 -18.662 1.00 84.81 143 LYS A C 1
ATOM 1156 O O . LYS A 1 143 ? 32.174 1.532 -19.665 1.00 84.81 143 LYS A O 1
ATOM 1161 N N . ALA A 1 144 ? 32.888 3.345 -18.571 1.00 84.56 144 ALA A N 1
ATOM 1162 C CA . ALA A 1 144 ? 32.619 4.267 -19.673 1.00 84.56 144 ALA A CA 1
ATOM 1163 C C . ALA A 1 144 ? 33.548 3.991 -20.871 1.00 84.56 144 ALA A C 1
ATOM 1165 O O . ALA A 1 144 ? 33.080 3.853 -22.001 1.00 84.56 144 ALA A O 1
ATOM 1166 N N . ILE A 1 145 ? 34.852 3.799 -20.623 1.00 83.38 145 ILE A N 1
ATOM 1167 C CA . ILE A 1 145 ? 35.848 3.427 -21.645 1.00 83.38 145 ILE A CA 1
ATOM 1168 C C . ILE A 1 145 ? 35.493 2.089 -22.305 1.00 83.38 145 ILE A C 1
ATOM 1170 O O . ILE A 1 145 ? 35.595 1.950 -23.526 1.00 83.38 145 ILE A O 1
ATOM 1174 N N . SER A 1 146 ? 35.083 1.083 -21.528 1.00 82.81 146 SER A N 1
ATOM 1175 C CA . SER A 1 146 ? 34.662 -0.202 -22.093 1.00 82.81 146 SER A CA 1
ATOM 1176 C C . SER A 1 146 ? 33.377 -0.069 -22.918 1.00 82.81 146 SER A C 1
ATOM 1178 O O . SER A 1 146 ? 33.283 -0.695 -23.976 1.00 82.81 146 SER A O 1
ATOM 1180 N N . GLY A 1 147 ? 32.460 0.816 -22.510 1.00 79.31 147 GLY A N 1
ATOM 1181 C CA . GLY A 1 147 ? 31.289 1.231 -23.284 1.00 79.31 147 GLY A CA 1
ATOM 1182 C C . GLY A 1 147 ? 31.657 1.791 -24.660 1.00 79.31 147 GLY A C 1
ATOM 1183 O O . GLY A 1 147 ? 31.144 1.307 -25.667 1.00 79.31 147 GLY A O 1
ATOM 1184 N N . PHE A 1 148 ? 32.630 2.706 -24.735 1.00 75.19 148 PHE A N 1
ATOM 1185 C CA . PHE A 1 148 ? 33.155 3.220 -26.012 1.00 75.19 148 PHE A CA 1
ATOM 1186 C C . PHE A 1 148 ? 33.826 2.143 -26.887 1.00 75.19 148 PHE A C 1
ATOM 1188 O O . PHE A 1 148 ? 33.895 2.286 -28.107 1.00 75.19 148 PHE A O 1
ATOM 1195 N N . ARG A 1 149 ? 34.330 1.047 -26.299 1.00 67.56 149 ARG A N 1
ATOM 1196 C CA . ARG A 1 149 ? 35.009 -0.046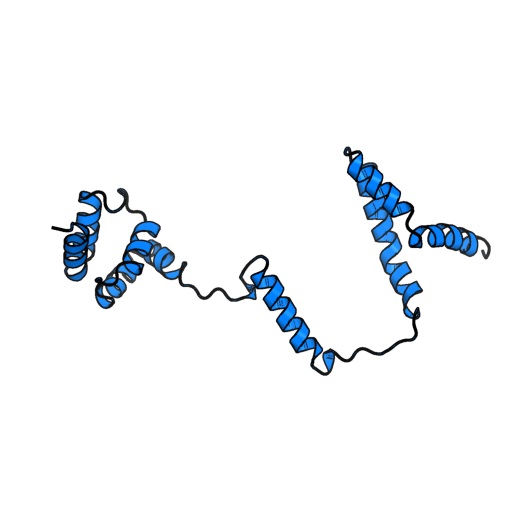 -27.028 1.00 67.56 149 ARG A CA 1
ATOM 1197 C C . ARG A 1 149 ? 34.057 -1.113 -27.578 1.00 67.56 149 ARG A C 1
ATOM 1199 O O . ARG A 1 149 ? 34.528 -2.031 -28.258 1.00 67.56 149 ARG A O 1
ATOM 1206 N N . TRP A 1 150 ? 32.756 -1.026 -27.301 1.00 62.66 150 TRP A N 1
ATOM 1207 C CA . TRP A 1 150 ? 31.784 -2.034 -27.726 1.00 62.66 150 TRP A CA 1
ATOM 1208 C C . TRP A 1 150 ? 31.668 -2.103 -29.269 1.00 62.66 150 TRP A C 1
ATOM 1210 O O . TRP A 1 150 ? 31.830 -1.080 -29.939 1.00 62.66 150 TRP A O 1
ATOM 1220 N N . PRO A 1 151 ? 31.399 -3.277 -29.881 1.00 53.94 151 PRO A N 1
ATOM 1221 C CA . PRO A 1 151 ? 31.428 -3.460 -31.342 1.00 53.94 151 PRO A CA 1
ATOM 1222 C C . PRO A 1 151 ? 30.503 -2.521 -32.131 1.00 53.94 151 PRO A C 1
ATOM 1224 O O . PRO A 1 151 ? 30.804 -2.191 -33.278 1.00 53.94 151 PRO A O 1
ATOM 1227 N N . VAL A 1 152 ? 29.422 -2.046 -31.506 1.00 54.53 152 VAL A N 1
ATOM 1228 C CA . VAL A 1 152 ? 28.512 -1.030 -32.059 1.00 54.53 152 VAL A CA 1
ATOM 1229 C C . VAL A 1 152 ? 29.254 0.284 -32.356 1.00 54.53 152 VAL A C 1
ATOM 1231 O O . VAL A 1 152 ? 29.054 0.879 -33.411 1.00 54.53 152 VAL A O 1
ATOM 1234 N N . PHE A 1 153 ? 30.202 0.682 -31.502 1.00 53.75 153 PHE A N 1
ATOM 1235 C CA . PHE A 1 153 ? 30.998 1.903 -31.671 1.00 53.75 153 PHE A CA 1
ATOM 1236 C C . PHE A 1 153 ? 32.181 1.742 -32.636 1.00 53.75 153 PHE A C 1
ATOM 1238 O O . PHE A 1 153 ? 32.580 2.699 -33.296 1.00 53.75 153 PHE A O 1
ATOM 1245 N N . LYS A 1 154 ? 32.713 0.525 -32.824 1.00 48.84 154 LYS A N 1
ATOM 1246 C CA . LYS A 1 154 ? 33.697 0.283 -33.899 1.00 48.84 154 LYS A CA 1
ATOM 1247 C C . LYS A 1 154 ? 33.089 0.449 -35.296 1.00 48.84 154 LYS A C 1
ATOM 1249 O O . LYS A 1 154 ? 33.798 0.869 -36.205 1.00 48.84 154 LYS A O 1
ATOM 1254 N N . LYS A 1 155 ? 31.789 0.171 -35.466 1.00 46.84 155 LYS A N 1
ATOM 1255 C CA . LYS A 1 155 ? 31.054 0.511 -36.696 1.00 46.84 155 LYS A CA 1
ATOM 1256 C C . LYS A 1 155 ? 30.815 2.025 -36.841 1.00 46.84 155 LYS A C 1
ATOM 1258 O O . LYS A 1 155 ? 30.855 2.492 -37.972 1.00 46.84 155 LYS A O 1
ATOM 1263 N N . LEU A 1 156 ? 30.672 2.792 -35.746 1.00 46.22 156 LEU A N 1
ATOM 1264 C CA . LEU A 1 156 ? 30.560 4.268 -35.775 1.00 46.22 156 LEU A CA 1
ATOM 1265 C C . LEU A 1 156 ? 31.759 4.931 -36.467 1.00 46.22 156 LEU A C 1
ATOM 1267 O O . LEU A 1 156 ? 31.570 5.695 -37.403 1.00 46.22 156 LEU A O 1
ATOM 1271 N N . ALA A 1 157 ? 32.986 4.599 -36.057 1.00 46.38 157 ALA A N 1
ATOM 1272 C CA . ALA A 1 157 ? 34.193 5.221 -36.617 1.00 46.38 157 ALA A CA 1
ATOM 1273 C C . ALA A 1 157 ? 34.461 4.823 -38.083 1.00 46.38 157 ALA A C 1
ATOM 1275 O O . ALA A 1 157 ? 35.150 5.536 -38.810 1.00 46.38 157 ALA A O 1
ATOM 1276 N N . ILE A 1 158 ? 33.927 3.679 -38.527 1.00 45.59 158 ILE A N 1
ATOM 1277 C CA . ILE A 1 158 ? 34.005 3.234 -39.924 1.00 45.59 158 ILE A CA 1
ATOM 1278 C C . ILE A 1 158 ? 32.912 3.914 -40.764 1.00 45.59 158 ILE A C 1
ATOM 1280 O O . ILE A 1 158 ? 33.207 4.365 -41.867 1.00 45.59 158 ILE A O 1
ATOM 1284 N N . CYS A 1 159 ? 31.691 4.069 -40.238 1.00 42.38 159 CYS A N 1
ATOM 1285 C CA . CYS A 1 159 ? 30.626 4.829 -40.899 1.00 42.38 159 CYS A CA 1
ATOM 1286 C C . CYS A 1 159 ? 30.963 6.323 -41.013 1.00 42.38 159 CYS A C 1
ATOM 1288 O O . CYS A 1 159 ? 30.767 6.894 -42.076 1.00 42.38 159 CYS A O 1
ATOM 1290 N N . GLU A 1 160 ? 31.543 6.951 -39.988 1.00 45.56 160 GLU A N 1
ATOM 1291 C CA . GLU A 1 160 ? 31.939 8.367 -40.043 1.00 45.56 160 GLU A CA 1
ATOM 1292 C C . GLU A 1 160 ? 33.023 8.626 -41.110 1.00 45.56 160 GLU A C 1
ATOM 1294 O O . GLU A 1 160 ? 33.000 9.648 -41.792 1.00 45.56 160 GLU A O 1
ATOM 1299 N N . LYS A 1 161 ? 33.923 7.656 -41.343 1.00 44.19 161 LYS A N 1
ATOM 1300 C CA . LYS A 1 161 ? 34.934 7.714 -42.417 1.00 44.19 161 LYS A CA 1
ATOM 1301 C C . LYS A 1 161 ? 34.390 7.412 -43.818 1.00 44.19 161 LYS A C 1
ATOM 1303 O O . LYS A 1 161 ? 34.989 7.853 -44.796 1.00 44.19 161 LYS A O 1
ATOM 1308 N N . LEU A 1 162 ? 33.303 6.649 -43.925 1.00 42.88 162 LEU A N 1
ATOM 1309 C CA . LEU A 1 162 ? 32.637 6.352 -45.198 1.00 42.88 162 LEU A CA 1
ATOM 1310 C C . LEU A 1 162 ? 31.676 7.473 -45.623 1.00 42.88 162 LEU A C 1
ATOM 1312 O O . LEU A 1 162 ? 31.594 7.755 -46.808 1.00 42.88 162 LEU A O 1
ATOM 1316 N N . TYR A 1 163 ? 31.018 8.164 -44.687 1.00 47.09 163 TYR A N 1
ATOM 1317 C CA . TYR A 1 163 ? 30.022 9.200 -45.003 1.00 47.09 163 TYR A CA 1
ATOM 1318 C C . TYR A 1 163 ? 30.594 10.601 -45.295 1.00 47.09 163 TYR A C 1
ATOM 1320 O O . TYR A 1 163 ? 29.903 11.408 -45.905 1.00 47.09 163 TYR A O 1
ATOM 1328 N N . TRP A 1 164 ? 31.839 10.903 -44.907 1.00 40.53 164 TRP A N 1
ATOM 1329 C CA . TRP A 1 164 ? 32.501 12.183 -45.235 1.00 40.53 164 TRP A CA 1
ATOM 1330 C C . TRP A 1 164 ? 33.293 12.176 -46.553 1.00 40.53 164 TRP A C 1
ATOM 1332 O O . TRP A 1 164 ? 33.844 13.207 -46.919 1.00 40.53 164 TRP A O 1
ATOM 1342 N N . ASN A 1 165 ? 33.374 11.044 -47.260 1.00 38.91 165 ASN A N 1
ATOM 1343 C CA . ASN A 1 165 ? 34.081 10.956 -48.547 1.00 38.91 165 ASN A CA 1
ATOM 1344 C C . ASN A 1 165 ? 33.157 11.023 -49.779 1.00 38.91 165 ASN A C 1
ATOM 1346 O O . ASN A 1 165 ? 33.662 10.944 -50.894 1.00 38.91 165 ASN A O 1
ATOM 1350 N N . ASP A 1 166 ? 31.847 11.213 -49.585 1.00 43.72 166 ASP A N 1
ATOM 1351 C CA . ASP A 1 166 ? 30.865 11.435 -50.662 1.00 43.72 166 ASP A CA 1
ATOM 1352 C C . ASP A 1 166 ? 30.237 12.854 -50.614 1.00 43.72 166 ASP A C 1
ATOM 1354 O O . ASP A 1 166 ? 29.096 13.056 -51.035 1.00 43.72 166 ASP A O 1
ATOM 1358 N N . LEU A 1 167 ? 30.989 13.852 -50.121 1.00 39.56 167 LEU A N 1
ATOM 1359 C CA . LEU A 1 167 ? 30.709 15.292 -50.270 1.00 39.56 167 LEU A CA 1
ATOM 1360 C C . LEU A 1 167 ? 31.950 16.044 -50.765 1.00 39.56 167 LEU A C 1
ATOM 1362 O O . LEU A 1 167 ? 33.028 15.862 -50.156 1.00 39.56 167 LEU A O 1
#